Protein AF-A0A9E5THX1-F1 (afdb_monomer_lite)

pLDDT: mean 85.21, std 7.08, range [46.97, 95.38]

Sequence (155 aa):
NDFAYLRYRLPDLQISEFVADAAVGYADCLHPLYDEGVIPVITIRHDKGDQDADTCKLRGYDQHGQPLCAHGYRMLFNGVDYQRLRACWTCRQVCTHQLHPQPEDAACPFRDPNHPLGMTKHIGRAFIHPDGSHHERLARLYPYQSPLWKQHYGA

Structure (mmCIF, N/CA/C/O backbone):
data_AF-A0A9E5THX1-F1
#
_entry.id   AF-A0A9E5THX1-F1
#
loop_
_atom_site.group_PDB
_atom_site.id
_atom_site.type_symbol
_atom_site.label_atom_id
_atom_site.label_alt_id
_atom_site.label_comp_id
_atom_site.label_asym_id
_atom_site.label_entity_id
_atom_site.label_seq_id
_atom_site.pdbx_PDB_ins_code
_atom_site.Cartn_x
_atom_site.Cartn_y
_atom_site.Cartn_z
_atom_site.occupancy
_atom_site.B_iso_or_equiv
_atom_site.auth_seq_id
_atom_site.auth_comp_id
_atom_site.auth_asym_id
_atom_site.auth_atom_id
_atom_site.pdbx_PDB_model_num
ATOM 1 N N . ASN A 1 1 ? -12.687 -6.026 27.054 1.00 55.50 1 ASN A N 1
ATOM 2 C CA . ASN A 1 1 ? -12.557 -4.706 26.400 1.00 55.50 1 ASN A CA 1
ATOM 3 C C . ASN A 1 1 ? -11.723 -4.863 25.146 1.00 55.50 1 ASN A C 1
ATOM 5 O O . ASN A 1 1 ? -10.571 -4.458 25.125 1.00 55.50 1 ASN A O 1
ATOM 9 N N . ASP A 1 2 ? -12.291 -5.501 24.134 1.00 71.50 2 ASP A N 1
ATOM 10 C CA . ASP A 1 2 ? -11.691 -5.658 22.812 1.00 71.50 2 ASP A CA 1
ATOM 11 C C . ASP A 1 2 ? -12.579 -4.970 21.762 1.00 71.50 2 ASP A C 1
ATOM 13 O O . ASP A 1 2 ? -13.608 -4.366 22.087 1.00 71.50 2 ASP A O 1
ATOM 17 N N . PHE A 1 3 ? -12.156 -5.029 20.501 1.00 73.25 3 PHE A N 1
ATOM 18 C CA . PHE A 1 3 ? -12.864 -4.410 19.384 1.00 73.25 3 PHE A CA 1
ATOM 19 C C . PHE A 1 3 ? -14.302 -4.940 19.236 1.00 73.25 3 PHE A C 1
ATOM 21 O O . PHE A 1 3 ? -15.235 -4.163 19.031 1.00 73.25 3 PHE A O 1
ATOM 28 N N . ALA A 1 4 ? -14.500 -6.246 19.439 1.00 75.75 4 ALA A N 1
ATOM 29 C CA . ALA A 1 4 ? -15.816 -6.880 19.394 1.00 75.75 4 ALA A CA 1
ATOM 30 C C . ALA A 1 4 ? -16.756 -6.326 20.479 1.00 75.75 4 ALA A C 1
ATOM 32 O O . ALA A 1 4 ? -17.919 -6.019 20.210 1.00 75.75 4 ALA A O 1
ATOM 33 N N . TYR A 1 5 ? -16.250 -6.119 21.698 1.00 81.62 5 TYR A N 1
ATOM 34 C CA . TYR A 1 5 ? -17.022 -5.507 22.778 1.00 81.62 5 TYR A CA 1
ATOM 35 C C . TYR A 1 5 ? -17.394 -4.043 22.488 1.00 81.62 5 TYR A C 1
ATOM 37 O O . TYR A 1 5 ? -18.508 -3.619 22.802 1.00 81.62 5 TYR A O 1
ATOM 45 N N . LEU A 1 6 ? -16.497 -3.269 21.866 1.00 79.88 6 LEU A N 1
ATOM 46 C CA . LEU A 1 6 ? -16.794 -1.898 21.437 1.00 79.88 6 LEU A CA 1
ATOM 47 C C . LEU A 1 6 ? -17.922 -1.880 20.393 1.00 79.88 6 LEU A C 1
ATOM 49 O O . LEU A 1 6 ? -18.861 -1.095 20.526 1.00 79.88 6 LEU A O 1
ATOM 53 N N . ARG A 1 7 ? -17.881 -2.795 19.419 1.00 80.38 7 ARG A N 1
ATOM 54 C CA . ARG A 1 7 ? -18.934 -2.954 18.407 1.00 80.38 7 ARG A CA 1
ATOM 55 C C . ARG A 1 7 ? -20.277 -3.354 18.981 1.00 80.38 7 ARG A C 1
ATOM 57 O O . ARG A 1 7 ? -21.286 -2.758 18.623 1.00 80.38 7 ARG A O 1
ATOM 64 N N . TYR A 1 8 ? -20.286 -4.289 19.923 1.00 85.06 8 TYR A N 1
ATOM 65 C CA . TYR A 1 8 ? -21.505 -4.663 20.632 1.00 85.06 8 TYR A CA 1
ATOM 66 C C . TYR A 1 8 ? -22.156 -3.462 21.341 1.00 85.06 8 TYR A C 1
ATOM 68 O O . TYR A 1 8 ? -23.377 -3.318 21.346 1.00 85.06 8 TYR A O 1
ATOM 76 N N . ARG A 1 9 ? -21.347 -2.580 21.941 1.00 90.88 9 ARG A N 1
ATOM 77 C CA . ARG A 1 9 ? -21.837 -1.410 22.686 1.00 90.88 9 ARG A CA 1
ATOM 78 C C . ARG A 1 9 ? -22.250 -0.240 21.797 1.00 90.88 9 ARG A C 1
ATOM 80 O O . ARG A 1 9 ? -23.090 0.547 22.226 1.00 90.88 9 ARG A O 1
ATOM 87 N N . LEU A 1 10 ? -21.633 -0.100 20.627 1.00 88.44 10 LEU A N 1
ATOM 88 C CA . LEU A 1 10 ? -21.797 1.030 19.715 1.00 88.44 10 LEU A CA 1
ATOM 89 C C . LEU A 1 10 ? -21.944 0.522 18.268 1.00 88.44 10 LEU A C 1
ATOM 91 O O . LEU A 1 10 ? -21.034 0.713 17.457 1.00 88.44 10 LEU A O 1
ATOM 95 N N . PRO A 1 11 ? -23.069 -0.134 17.928 1.00 84.25 11 PRO A N 1
ATOM 96 C CA . PRO A 1 11 ? -23.235 -0.785 16.627 1.00 84.25 11 PRO A CA 1
ATOM 97 C C . PRO A 1 11 ? -23.161 0.209 15.459 1.00 84.25 11 PRO A C 1
ATOM 99 O O . PRO A 1 11 ? -22.580 -0.108 14.425 1.00 84.25 11 PRO A O 1
ATOM 102 N N . ASP A 1 12 ? -23.651 1.435 15.658 1.00 86.81 12 ASP A N 1
ATOM 103 C CA . ASP A 1 12 ? -23.710 2.468 14.616 1.00 86.81 12 ASP A CA 1
ATOM 104 C C . ASP A 1 12 ? -22.452 3.349 14.535 1.00 86.81 12 ASP A C 1
ATOM 106 O O . ASP A 1 12 ? -22.353 4.218 13.666 1.00 86.81 12 ASP A O 1
ATOM 110 N N . LEU A 1 13 ? -21.478 3.169 15.438 1.00 84.12 13 LEU A N 1
ATOM 111 C CA . LEU A 1 13 ? -20.262 3.981 15.426 1.00 84.12 13 LEU A CA 1
ATOM 112 C C . LEU A 1 13 ? -19.449 3.671 14.169 1.00 84.12 13 LEU A C 1
ATOM 114 O O . LEU A 1 13 ? -18.909 2.581 14.026 1.00 84.12 13 LEU A O 1
ATOM 118 N N . GLN A 1 14 ? -19.286 4.629 13.267 1.00 79.25 14 GLN A N 1
ATOM 119 C CA . GLN A 1 14 ? -18.365 4.443 12.150 1.00 79.25 14 GLN A CA 1
ATOM 120 C C . GLN A 1 14 ? -16.924 4.596 12.637 1.00 79.25 14 GLN A C 1
ATOM 122 O O . GLN A 1 14 ? -16.481 5.689 12.984 1.00 79.25 14 GLN A O 1
ATOM 127 N N . ILE A 1 15 ? -16.199 3.481 12.677 1.00 80.56 15 ILE A N 1
ATOM 128 C CA . ILE A 1 15 ? -14.777 3.458 13.003 1.00 80.56 15 ILE A CA 1
ATOM 129 C C . ILE A 1 15 ? -14.026 3.651 11.688 1.00 80.56 15 ILE A C 1
ATOM 131 O O . ILE A 1 15 ? -14.043 2.773 10.831 1.00 80.56 15 ILE A O 1
ATOM 135 N N . SER A 1 16 ? -13.416 4.820 11.505 1.00 82.19 16 SER A N 1
ATOM 136 C CA . SER A 1 16 ? -12.668 5.134 10.285 1.00 82.19 16 SER A CA 1
ATOM 137 C C . SER A 1 16 ? -11.302 4.457 10.279 1.00 82.19 16 SER A C 1
ATOM 139 O O . SER A 1 16 ? -10.951 3.767 9.326 1.00 82.19 16 SER A O 1
ATOM 141 N N . GLU A 1 17 ? -10.540 4.628 11.357 1.00 85.62 17 GLU A N 1
ATOM 142 C CA . GLU A 1 17 ? -9.151 4.196 11.456 1.00 85.62 17 GLU A CA 1
ATOM 143 C C . GLU A 1 17 ? -8.875 3.478 12.775 1.00 85.62 17 GLU A C 1
ATOM 145 O O . GLU A 1 17 ? -9.408 3.835 13.826 1.00 85.62 17 GLU A O 1
ATOM 150 N N . PHE A 1 18 ? -7.993 2.483 12.718 1.00 86.75 18 PHE A N 1
ATOM 151 C CA . PHE A 1 18 ? -7.480 1.771 13.879 1.00 86.75 18 PHE A CA 1
ATOM 152 C C . PHE A 1 18 ? -5.967 1.965 13.965 1.00 86.75 18 PHE A C 1
ATOM 154 O O . PHE A 1 18 ? -5.226 1.477 13.109 1.00 86.75 18 PHE A O 1
ATOM 161 N N . VAL A 1 19 ? -5.512 2.685 14.992 1.00 88.38 19 VAL A N 1
ATOM 162 C CA . VAL A 1 19 ? -4.092 2.988 15.214 1.00 88.38 19 VAL A CA 1
ATOM 163 C C . VAL A 1 19 ? -3.528 2.039 16.268 1.00 88.38 19 VAL A C 1
ATOM 165 O O . VAL A 1 19 ? -4.059 1.966 17.375 1.00 88.38 19 VAL A O 1
ATOM 168 N N . ALA A 1 20 ? -2.453 1.320 15.942 1.00 87.94 20 ALA A N 1
ATOM 169 C CA . ALA A 1 20 ? -1.753 0.458 16.898 1.00 87.94 20 ALA A CA 1
ATOM 170 C C . ALA A 1 20 ? -0.290 0.207 16.507 1.00 87.94 20 ALA A C 1
ATOM 172 O O . ALA A 1 20 ? 0.134 0.463 15.378 1.00 87.94 20 ALA A O 1
ATOM 173 N N . ASP A 1 21 ? 0.499 -0.322 17.438 1.00 87.88 21 ASP A N 1
ATOM 174 C CA . ASP A 1 21 ? 1.874 -0.733 17.164 1.00 87.88 21 ASP A CA 1
ATOM 175 C C . ASP A 1 21 ? 1.965 -2.107 16.462 1.00 87.88 21 ASP A C 1
ATOM 177 O O . ASP A 1 21 ? 0.967 -2.765 16.158 1.00 87.88 21 ASP A O 1
ATOM 181 N N . ALA A 1 22 ? 3.197 -2.541 16.183 1.00 87.44 22 ALA A N 1
ATOM 182 C CA . ALA A 1 22 ? 3.487 -3.758 15.428 1.00 87.44 22 ALA A CA 1
ATOM 183 C C . ALA A 1 22 ? 2.981 -5.065 16.070 1.00 87.44 22 ALA A C 1
ATOM 185 O O . ALA A 1 22 ? 2.920 -6.082 15.372 1.00 87.44 22 ALA A O 1
ATOM 186 N N . ALA A 1 23 ? 2.605 -5.073 17.353 1.00 85.81 23 ALA A N 1
ATOM 187 C CA . ALA A 1 23 ? 2.025 -6.236 18.023 1.00 85.81 23 ALA A CA 1
ATOM 188 C C . ALA A 1 23 ? 0.696 -6.674 17.387 1.00 85.81 23 ALA A C 1
ATOM 190 O O . ALA A 1 23 ? 0.382 -7.861 17.396 1.00 85.81 23 ALA A O 1
ATOM 191 N N . VAL A 1 24 ? -0.041 -5.746 16.767 1.00 85.62 24 VAL A N 1
ATOM 192 C CA . VAL A 1 24 ? -1.314 -6.010 16.064 1.00 85.62 24 VAL A CA 1
ATOM 193 C C . VAL A 1 24 ? -1.080 -6.381 14.585 1.00 85.62 24 VAL A C 1
ATOM 195 O O . VAL A 1 24 ? -2.013 -6.584 13.820 1.00 85.62 24 VAL A O 1
ATOM 198 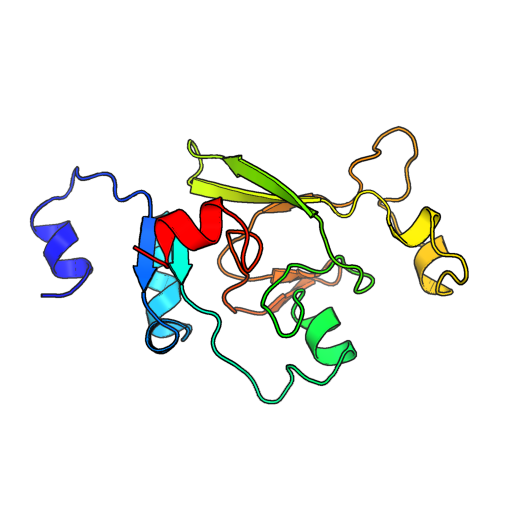N N . GLY A 1 25 ? 0.178 -6.510 14.149 1.00 82.31 25 GLY A N 1
ATOM 199 C CA . GLY A 1 25 ? 0.548 -6.810 12.761 1.00 82.31 25 GLY A CA 1
ATOM 200 C C . GLY A 1 25 ? 0.412 -8.279 12.331 1.00 82.31 25 GLY A C 1
ATOM 201 O O . GLY A 1 25 ? 0.891 -8.623 11.250 1.00 82.31 25 GLY A O 1
ATOM 202 N N . TYR A 1 26 ? -0.173 -9.152 13.159 1.00 84.38 26 TYR A N 1
ATOM 203 C CA . TYR A 1 26 ? -0.436 -10.560 12.829 1.00 84.38 26 TYR A CA 1
ATOM 204 C C . TYR A 1 26 ? -1.789 -10.734 12.130 1.00 84.38 26 TYR A C 1
ATOM 206 O O . TYR A 1 26 ? -2.719 -9.975 12.390 1.00 84.38 26 TYR A O 1
ATOM 214 N N . ALA A 1 27 ? -1.908 -11.754 11.274 1.00 83.44 27 ALA A N 1
ATOM 215 C CA . ALA A 1 27 ? -3.122 -12.033 10.500 1.00 83.44 27 ALA A CA 1
ATOM 216 C C . ALA A 1 27 ? -4.384 -12.087 11.379 1.00 83.44 27 ALA A C 1
ATOM 218 O O . ALA A 1 27 ? -5.333 -11.356 11.107 1.00 83.44 27 ALA A O 1
ATOM 219 N N . ASP A 1 28 ? -4.332 -12.819 12.496 1.00 85.31 28 ASP A N 1
ATOM 220 C CA . ASP A 1 28 ? -5.444 -12.965 13.449 1.00 85.31 28 ASP A CA 1
ATOM 221 C C . ASP A 1 28 ? -5.941 -11.628 14.025 1.00 85.31 28 ASP A C 1
ATOM 223 O O . ASP A 1 28 ? -7.108 -11.491 14.388 1.00 85.31 28 ASP A O 1
ATOM 227 N N . CYS A 1 29 ? -5.067 -10.621 14.105 1.00 84.19 29 CYS A N 1
ATOM 228 C CA . CYS A 1 29 ? -5.425 -9.280 14.558 1.00 84.19 29 CYS A CA 1
ATOM 229 C C . CYS A 1 29 ? -5.891 -8.374 13.411 1.00 84.19 29 CYS A C 1
ATOM 231 O O . CYS A 1 29 ? -6.720 -7.492 13.619 1.00 84.19 29 CYS A O 1
ATOM 233 N N . LEU A 1 30 ? -5.352 -8.572 12.207 1.00 83.31 30 LEU A N 1
ATOM 234 C CA . LEU A 1 30 ? -5.646 -7.752 11.035 1.00 83.31 30 LEU A CA 1
ATOM 235 C C . LEU A 1 30 ? -6.961 -8.139 10.358 1.00 83.31 30 LEU A C 1
ATOM 237 O O . LEU A 1 30 ? -7.680 -7.257 9.891 1.00 83.31 30 LEU A O 1
ATOM 241 N N . HIS A 1 31 ? -7.282 -9.434 10.277 1.00 86.06 31 HIS A N 1
ATOM 242 C CA . HIS A 1 31 ? -8.487 -9.917 9.595 1.00 86.06 31 HIS A CA 1
ATOM 243 C C . HIS A 1 31 ? -9.767 -9.269 10.133 1.00 86.06 31 HIS A C 1
ATOM 245 O O . HIS A 1 31 ? -10.491 -8.718 9.301 1.00 86.06 31 HIS A O 1
ATOM 251 N N . PRO A 1 32 ? -9.997 -9.190 11.463 1.00 85.44 32 PRO A N 1
ATOM 252 C CA . PRO A 1 32 ? -11.181 -8.522 11.997 1.00 85.44 32 PRO A CA 1
ATOM 253 C C . PRO A 1 32 ? -11.263 -7.041 11.611 1.00 85.44 32 PRO A C 1
ATOM 255 O O . PRO A 1 32 ? -12.343 -6.542 11.321 1.00 85.44 32 PRO A O 1
ATOM 258 N N . LEU A 1 33 ? -10.131 -6.329 11.546 1.00 84.12 33 LEU A N 1
ATOM 259 C CA . LEU A 1 33 ? -10.117 -4.919 11.133 1.00 84.12 33 LEU A CA 1
ATOM 260 C C . LEU A 1 33 ? -10.548 -4.759 9.670 1.00 84.12 33 LEU A C 1
ATOM 262 O O . LEU A 1 33 ? -11.301 -3.843 9.343 1.00 84.12 33 LEU A O 1
ATOM 266 N N . TYR A 1 34 ? -10.100 -5.670 8.799 1.00 82.75 34 TYR A N 1
ATOM 267 C CA . TYR A 1 34 ? -10.519 -5.693 7.399 1.00 82.75 34 TYR A CA 1
ATOM 268 C C . TYR A 1 34 ? -11.988 -6.103 7.228 1.00 82.75 34 TYR A C 1
ATOM 270 O O . TYR A 1 34 ? -12.654 -5.538 6.364 1.00 82.75 34 TYR A O 1
ATOM 278 N N . ASP A 1 35 ? -12.490 -7.068 8.008 1.00 85.06 35 ASP A N 1
ATOM 279 C CA . ASP A 1 35 ? -13.912 -7.466 8.006 1.00 85.06 35 ASP A CA 1
ATOM 280 C C . ASP A 1 35 ? -14.827 -6.297 8.393 1.00 85.06 35 ASP A C 1
ATOM 282 O O . ASP A 1 35 ? -15.902 -6.113 7.828 1.00 85.06 35 ASP A O 1
ATOM 286 N N . GLU A 1 36 ? -14.357 -5.462 9.313 1.00 81.25 36 GLU A N 1
ATOM 287 C CA . GLU A 1 36 ? -15.069 -4.294 9.834 1.00 81.25 36 GLU A CA 1
ATOM 288 C C . GLU A 1 36 ? -14.928 -3.052 8.940 1.00 81.25 36 GLU A C 1
ATOM 290 O O . GLU A 1 36 ? -15.458 -1.986 9.260 1.00 81.25 36 GLU A O 1
ATOM 295 N N . GLY A 1 37 ? -14.212 -3.178 7.816 1.00 79.81 37 GLY A N 1
ATOM 296 C CA . GLY A 1 37 ? -13.993 -2.097 6.857 1.00 79.81 37 GLY A CA 1
ATOM 297 C C . GLY A 1 37 ? -13.159 -0.941 7.409 1.00 79.81 37 GLY A C 1
ATOM 298 O O . GLY A 1 37 ? -13.205 0.150 6.850 1.00 79.81 37 GLY A O 1
ATOM 299 N N . VAL A 1 38 ? -12.413 -1.156 8.494 1.00 83.44 38 VAL A N 1
ATOM 300 C CA . VAL A 1 38 ? -11.600 -0.122 9.142 1.00 83.44 38 VAL A CA 1
ATOM 301 C C . VAL A 1 38 ? -10.253 -0.001 8.443 1.00 83.44 38 VAL A C 1
ATOM 303 O O . VAL A 1 38 ? -9.665 -0.985 7.998 1.00 83.44 38 VAL A O 1
ATOM 306 N N . ILE A 1 39 ? -9.718 1.214 8.394 1.00 83.06 39 ILE A N 1
ATOM 307 C CA . ILE A 1 39 ? -8.366 1.489 7.920 1.00 83.06 39 ILE A CA 1
ATOM 308 C C . ILE A 1 39 ? -7.335 1.120 9.011 1.00 83.06 39 ILE A C 1
ATOM 310 O O . ILE A 1 39 ? -7.268 1.816 10.029 1.00 83.06 39 ILE A O 1
ATOM 314 N N . PRO A 1 40 ? -6.465 0.106 8.824 1.00 85.12 40 PRO A N 1
ATOM 315 C CA . PRO A 1 40 ? -5.405 -0.182 9.787 1.00 85.12 40 PRO A CA 1
ATOM 316 C C . PRO A 1 40 ? -4.228 0.795 9.616 1.00 85.12 40 PRO A C 1
ATOM 318 O O . PRO A 1 40 ? -3.453 0.716 8.659 1.00 85.12 40 PRO A O 1
ATOM 321 N N . VAL A 1 41 ? -4.051 1.703 10.576 1.00 87.06 41 VAL A N 1
ATOM 322 C CA . VAL A 1 41 ? -2.884 2.592 10.704 1.00 87.06 41 VAL A CA 1
ATOM 323 C C . VAL A 1 41 ? -1.917 1.974 11.713 1.00 87.06 41 VAL A C 1
ATOM 325 O O . VAL A 1 41 ? -1.731 2.448 12.830 1.00 87.06 41 VAL A O 1
ATOM 328 N N . ILE A 1 42 ? -1.326 0.851 11.317 1.00 85.00 42 ILE A N 1
ATOM 329 C CA . ILE A 1 42 ? -0.534 0.006 12.211 1.00 85.00 42 ILE A CA 1
ATOM 330 C C . ILE A 1 42 ? 0.947 0.058 11.820 1.00 85.00 42 ILE A C 1
ATOM 332 O O . ILE A 1 42 ? 1.295 0.117 10.634 1.00 85.00 42 ILE A O 1
ATOM 336 N N . THR A 1 43 ? 1.847 0.047 12.807 1.00 85.31 43 THR A N 1
ATOM 337 C CA . THR A 1 43 ? 3.281 -0.086 12.514 1.00 85.31 43 THR A CA 1
ATOM 338 C C . THR A 1 43 ? 3.579 -1.436 11.882 1.00 85.31 43 THR A C 1
ATOM 340 O O . THR A 1 43 ? 3.156 -2.484 12.358 1.00 85.31 43 THR A O 1
ATOM 343 N N . ILE A 1 44 ? 4.352 -1.410 10.799 1.00 85.19 44 ILE A N 1
ATOM 344 C CA . ILE A 1 44 ? 4.745 -2.622 10.089 1.00 85.19 44 ILE A CA 1
ATOM 345 C C . ILE A 1 44 ? 5.581 -3.511 11.003 1.00 85.19 44 ILE A C 1
ATOM 347 O O . ILE A 1 44 ? 6.610 -3.094 11.535 1.00 85.19 44 ILE A O 1
ATOM 351 N N . ARG A 1 45 ? 5.148 -4.763 11.133 1.00 85.81 45 ARG A N 1
ATOM 352 C CA . ARG A 1 45 ? 5.939 -5.821 11.748 1.00 85.81 45 ARG A CA 1
ATOM 353 C C . ARG A 1 45 ? 7.049 -6.243 10.790 1.00 85.81 45 ARG A C 1
ATOM 355 O O . ARG A 1 45 ? 6.776 -6.607 9.641 1.00 85.81 45 ARG A O 1
ATOM 362 N N . HIS A 1 46 ? 8.280 -6.227 11.290 1.00 86.81 46 HIS A N 1
ATOM 363 C CA . HIS A 1 46 ? 9.428 -6.757 10.567 1.00 86.81 46 HIS A CA 1
ATOM 364 C C . HIS A 1 46 ? 9.308 -8.261 10.339 1.00 86.81 46 HIS A C 1
ATOM 366 O O . HIS A 1 46 ? 8.780 -9.003 11.170 1.00 86.81 46 HIS A O 1
ATOM 372 N N . ASP A 1 47 ? 9.828 -8.706 9.207 1.00 86.50 47 ASP A N 1
ATOM 373 C CA . ASP A 1 47 ? 9.888 -10.110 8.834 1.00 86.50 47 ASP A CA 1
ATOM 374 C C . ASP A 1 47 ? 11.280 -10.482 8.344 1.00 86.50 47 ASP A C 1
ATOM 376 O O . ASP A 1 47 ? 12.021 -9.647 7.827 1.00 86.50 47 ASP A O 1
ATOM 380 N N . LYS A 1 48 ? 11.634 -11.757 8.502 1.00 89.25 48 LYS A N 1
ATOM 381 C CA . LYS A 1 48 ? 12.961 -12.259 8.134 1.00 89.25 48 LYS A CA 1
ATOM 382 C C . LYS A 1 48 ? 13.262 -12.057 6.644 1.00 89.25 48 LYS A C 1
ATOM 384 O O . LYS A 1 48 ? 14.421 -11.863 6.298 1.00 89.25 48 LYS A O 1
ATOM 389 N N . GLY A 1 49 ? 12.236 -12.056 5.790 1.00 88.69 49 GLY A N 1
ATOM 390 C CA . GLY A 1 49 ? 12.351 -11.812 4.354 1.00 88.69 49 GLY A CA 1
ATOM 391 C C . GLY A 1 49 ? 12.390 -10.337 3.948 1.00 88.69 49 GLY A C 1
ATOM 392 O O . GLY A 1 49 ? 12.425 -10.052 2.758 1.00 88.69 49 GLY A O 1
ATOM 393 N N . ASP A 1 50 ? 12.374 -9.380 4.886 1.00 90.25 50 ASP A N 1
ATOM 394 C CA . ASP A 1 50 ? 12.415 -7.944 4.558 1.00 90.25 50 ASP A CA 1
ATOM 395 C C . ASP A 1 50 ? 13.684 -7.544 3.783 1.00 90.25 50 ASP A C 1
ATOM 397 O O . ASP A 1 50 ? 13.644 -6.603 3.000 1.00 90.25 50 ASP A O 1
ATOM 401 N N . GLN A 1 51 ? 14.800 -8.250 3.984 1.00 91.69 51 GLN A N 1
ATOM 402 C CA . GLN A 1 51 ? 16.068 -7.964 3.300 1.00 91.69 51 GLN A CA 1
ATOM 403 C C . GLN A 1 51 ? 16.177 -8.618 1.916 1.00 91.69 51 GLN A C 1
ATOM 405 O O . GLN A 1 51 ? 17.095 -8.301 1.163 1.00 91.69 51 GLN A O 1
ATOM 410 N N . ASP A 1 52 ? 15.262 -9.529 1.580 1.00 93.44 52 ASP A N 1
ATOM 411 C CA . ASP A 1 52 ? 15.261 -10.226 0.301 1.00 93.44 52 ASP A CA 1
ATOM 412 C C . ASP A 1 52 ? 14.327 -9.522 -0.692 1.00 93.44 52 ASP A C 1
ATOM 414 O O . ASP A 1 52 ? 13.115 -9.407 -0.478 1.00 93.44 52 ASP A O 1
ATOM 418 N N . ALA A 1 53 ? 14.904 -9.013 -1.782 1.00 90.81 53 ALA A N 1
ATOM 419 C CA . ALA A 1 53 ? 14.177 -8.215 -2.764 1.00 90.81 53 ALA A CA 1
ATOM 420 C C . ALA A 1 53 ? 13.111 -9.037 -3.498 1.00 90.81 53 ALA A C 1
ATOM 422 O O . ALA A 1 53 ? 12.022 -8.519 -3.754 1.00 90.81 53 ALA A O 1
ATOM 423 N N . ASP A 1 54 ? 13.385 -10.312 -3.774 1.00 90.44 54 ASP A N 1
ATOM 424 C CA . ASP A 1 54 ? 12.444 -11.205 -4.449 1.00 90.44 54 ASP A CA 1
ATOM 425 C C . ASP A 1 54 ? 11.270 -11.564 -3.539 1.00 90.44 54 ASP A C 1
ATOM 427 O O . ASP A 1 54 ? 10.118 -11.490 -3.965 1.00 90.44 54 ASP A O 1
ATOM 431 N N . THR A 1 55 ? 11.518 -11.819 -2.253 1.00 89.44 55 THR A N 1
ATOM 432 C CA . THR A 1 55 ? 10.465 -11.968 -1.240 1.00 89.44 55 THR A CA 1
ATOM 433 C C . THR A 1 55 ? 9.637 -10.689 -1.109 1.00 89.44 55 THR A C 1
ATOM 435 O O . THR A 1 55 ? 8.410 -10.751 -1.021 1.00 89.44 55 THR A O 1
ATOM 438 N N . CYS A 1 56 ? 10.264 -9.507 -1.135 1.00 89.94 56 CYS A N 1
ATOM 439 C CA . CYS A 1 56 ? 9.554 -8.223 -1.128 1.00 89.94 56 CYS A CA 1
ATOM 440 C C . CYS A 1 56 ? 8.713 -7.997 -2.394 1.00 89.94 56 CYS A C 1
ATOM 442 O O . CYS A 1 56 ? 7.583 -7.503 -2.324 1.00 89.94 56 CYS A O 1
ATOM 444 N N . LYS A 1 57 ? 9.235 -8.383 -3.560 1.00 88.88 57 LYS A N 1
ATOM 445 C CA . LYS A 1 57 ? 8.504 -8.349 -4.828 1.00 88.88 57 LYS A CA 1
ATOM 446 C C . LYS A 1 57 ? 7.305 -9.288 -4.755 1.00 88.88 57 LYS A C 1
ATOM 448 O O . LYS A 1 57 ? 6.197 -8.816 -4.983 1.00 88.88 57 LYS A O 1
ATOM 453 N N . LEU A 1 58 ? 7.511 -10.541 -4.343 1.00 85.81 58 LEU A N 1
ATOM 454 C CA . LEU A 1 58 ? 6.497 -11.593 -4.199 1.00 85.81 58 LEU A CA 1
ATOM 455 C C . LEU A 1 58 ? 5.452 -11.309 -3.115 1.00 85.81 58 LEU A C 1
ATOM 457 O O . LEU A 1 58 ? 4.373 -11.863 -3.157 1.00 85.81 58 LEU A O 1
ATOM 461 N N . ARG A 1 59 ? 5.726 -10.472 -2.118 1.00 84.62 59 ARG A N 1
ATOM 462 C CA . ARG A 1 59 ? 4.690 -10.050 -1.154 1.00 84.62 59 ARG A CA 1
ATOM 463 C C . ARG A 1 59 ? 3.995 -8.748 -1.558 1.00 84.62 59 ARG A C 1
ATOM 465 O O . ARG A 1 59 ? 2.973 -8.393 -0.978 1.00 84.62 59 ARG A O 1
ATOM 472 N N . GLY A 1 60 ? 4.566 -8.008 -2.511 1.00 87.56 60 GLY A N 1
ATOM 473 C CA . GLY A 1 60 ? 4.009 -6.769 -3.051 1.00 87.56 60 GLY A CA 1
ATOM 474 C C . GLY A 1 60 ? 4.279 -5.494 -2.246 1.00 87.56 60 GLY A C 1
ATOM 475 O O . GLY A 1 60 ? 3.628 -4.481 -2.511 1.00 87.56 60 GLY A O 1
ATOM 476 N N . TYR A 1 61 ? 5.214 -5.502 -1.295 1.00 89.69 61 TYR A N 1
ATOM 477 C CA . TYR A 1 61 ? 5.661 -4.315 -0.553 1.00 89.69 61 TYR A CA 1
ATOM 478 C C . TYR A 1 61 ? 7.113 -4.476 -0.079 1.00 89.69 61 TYR A C 1
ATOM 480 O O . TYR A 1 61 ? 7.579 -5.590 0.136 1.00 89.69 61 TYR A O 1
ATOM 488 N N . ASP A 1 62 ? 7.841 -3.377 0.111 1.00 90.44 62 ASP A N 1
ATOM 489 C CA . ASP A 1 62 ? 9.235 -3.410 0.572 1.00 90.44 62 ASP A CA 1
ATOM 490 C C . ASP A 1 62 ? 9.360 -3.578 2.095 1.00 90.44 62 ASP A C 1
ATOM 492 O O . ASP A 1 62 ? 8.363 -3.666 2.813 1.00 90.44 62 ASP A O 1
ATOM 496 N N . GLN A 1 63 ? 10.588 -3.624 2.613 1.00 87.62 63 GLN A N 1
ATOM 497 C CA . GLN A 1 63 ? 10.903 -3.727 4.048 1.00 87.62 63 GLN A CA 1
ATOM 498 C C . GLN A 1 63 ? 10.254 -2.659 4.943 1.00 87.62 63 GLN A C 1
ATOM 500 O O . GLN A 1 63 ? 10.118 -2.854 6.148 1.00 87.62 63 GLN A O 1
ATOM 505 N N . HIS A 1 64 ? 9.847 -1.523 4.376 1.00 86.50 64 HIS A N 1
ATOM 506 C CA . HIS A 1 64 ? 9.158 -0.464 5.101 1.00 86.50 64 HIS A CA 1
ATOM 507 C C . HIS A 1 64 ? 7.639 -0.568 4.958 1.00 86.50 64 HIS A C 1
ATOM 509 O O . HIS A 1 64 ? 6.936 0.292 5.477 1.00 86.50 64 HIS A O 1
ATOM 515 N N . GLY A 1 65 ? 7.120 -1.594 4.282 1.00 85.75 65 GLY A N 1
ATOM 516 C CA . GLY A 1 65 ? 5.703 -1.756 3.978 1.00 85.75 65 GLY A CA 1
ATOM 517 C C . GLY A 1 65 ? 5.215 -0.849 2.852 1.00 85.75 65 GLY A C 1
ATOM 518 O O . GLY A 1 65 ? 4.005 -0.705 2.696 1.00 85.75 65 GLY A O 1
ATOM 519 N N . GLN A 1 66 ? 6.104 -0.219 2.077 1.00 90.44 66 GLN A N 1
ATOM 520 C CA . GLN A 1 66 ? 5.688 0.568 0.919 1.00 90.44 66 GLN A CA 1
ATOM 521 C C . GLN A 1 66 ? 5.274 -0.373 -0.218 1.00 90.44 66 GLN A C 1
ATOM 523 O O . GLN A 1 66 ? 6.076 -1.228 -0.597 1.00 90.44 66 GLN A O 1
ATOM 528 N N . PRO A 1 67 ? 4.072 -0.222 -0.803 1.00 92.00 67 PRO A N 1
ATOM 529 C CA . PRO A 1 67 ? 3.641 -1.067 -1.910 1.00 92.00 67 PRO A CA 1
ATOM 530 C C . PRO A 1 67 ? 4.610 -1.025 -3.094 1.00 92.00 67 PRO A C 1
ATOM 532 O O . PRO A 1 67 ? 5.087 0.041 -3.491 1.00 92.00 67 PRO A O 1
ATOM 535 N N . LEU A 1 68 ? 4.867 -2.190 -3.680 1.00 92.06 68 LEU A N 1
ATOM 536 C CA . LEU A 1 68 ? 5.655 -2.379 -4.899 1.00 92.06 68 LEU A CA 1
ATOM 537 C C . LEU A 1 68 ? 4.729 -2.782 -6.042 1.00 92.06 68 LEU A C 1
ATOM 539 O O . LEU A 1 68 ? 3.743 -3.451 -5.783 1.00 92.06 68 LEU A O 1
ATOM 543 N N . CYS A 1 69 ? 4.997 -2.437 -7.299 1.00 90.62 69 CYS A N 1
ATOM 544 C CA . CYS A 1 69 ? 4.257 -2.992 -8.438 1.00 90.62 69 CYS A CA 1
ATOM 545 C C . CYS A 1 69 ? 4.676 -4.452 -8.712 1.00 90.62 69 CYS A C 1
ATOM 547 O O . CYS A 1 69 ? 5.590 -4.966 -8.073 1.00 90.62 69 CYS A O 1
ATOM 549 N N . ALA A 1 70 ? 4.041 -5.122 -9.680 1.00 85.69 70 ALA A N 1
ATOM 550 C CA . ALA A 1 70 ? 4.369 -6.512 -10.032 1.00 85.69 70 ALA A CA 1
ATOM 551 C C . ALA A 1 70 ? 5.844 -6.731 -10.444 1.00 85.69 70 ALA A C 1
ATOM 553 O O . ALA A 1 70 ? 6.374 -7.827 -10.294 1.00 85.69 70 ALA A O 1
ATOM 554 N N . HIS A 1 71 ? 6.525 -5.679 -10.906 1.00 88.62 71 HIS A N 1
ATOM 555 C CA . HIS A 1 71 ? 7.945 -5.716 -11.272 1.00 88.62 71 HIS A CA 1
ATOM 556 C C . HIS A 1 71 ? 8.887 -5.367 -10.106 1.00 88.62 71 HIS A C 1
ATOM 558 O O . HIS A 1 71 ? 10.098 -5.457 -10.259 1.00 88.62 71 HIS A O 1
ATOM 564 N N . GLY A 1 72 ? 8.358 -5.010 -8.930 1.00 90.69 72 GLY A N 1
ATOM 565 C CA . GLY A 1 72 ? 9.154 -4.660 -7.749 1.00 90.69 72 GLY A CA 1
ATOM 566 C C . GLY A 1 72 ? 9.446 -3.164 -7.587 1.00 90.69 72 GLY A C 1
ATOM 567 O O . GLY A 1 72 ? 10.099 -2.776 -6.623 1.00 90.69 72 GLY A O 1
ATOM 568 N N . TYR A 1 73 ? 8.944 -2.291 -8.469 1.00 92.81 73 TYR A N 1
ATOM 569 C CA . TYR A 1 73 ? 9.123 -0.841 -8.316 1.00 92.81 73 TYR A CA 1
ATOM 570 C C . TYR A 1 73 ? 8.208 -0.258 -7.248 1.00 92.81 73 TYR A C 1
ATOM 572 O O . TYR A 1 73 ? 7.012 -0.548 -7.216 1.00 92.81 73 TYR A O 1
ATOM 580 N N . ARG A 1 74 ? 8.753 0.639 -6.423 1.00 93.31 74 ARG A N 1
ATOM 581 C CA . ARG A 1 74 ? 7.989 1.378 -5.415 1.00 93.31 74 ARG A CA 1
ATOM 582 C C . ARG A 1 74 ? 6.838 2.153 -6.042 1.00 93.31 74 ARG A C 1
ATOM 584 O O . ARG A 1 74 ? 7.021 2.922 -6.982 1.00 93.31 74 ARG A O 1
ATOM 591 N N . MET A 1 75 ? 5.654 1.974 -5.475 1.00 94.62 75 MET A N 1
ATOM 592 C CA . MET A 1 75 ? 4.469 2.734 -5.838 1.00 94.62 75 MET A CA 1
ATOM 593 C C . MET A 1 75 ? 4.403 4.033 -5.040 1.00 94.62 75 MET A C 1
ATOM 595 O O . MET A 1 75 ? 4.934 4.145 -3.932 1.00 94.62 75 MET A O 1
ATOM 599 N N . LEU A 1 76 ? 3.716 5.014 -5.608 1.00 93.81 76 LEU A N 1
ATOM 600 C CA . LEU A 1 76 ? 3.485 6.324 -5.028 1.00 93.81 76 LEU A CA 1
ATOM 601 C C . LEU A 1 76 ? 2.076 6.404 -4.459 1.00 93.81 76 LEU A C 1
ATOM 603 O O . LEU A 1 76 ? 1.108 6.000 -5.105 1.00 93.81 76 LEU A O 1
ATOM 607 N N . PHE A 1 77 ? 1.970 6.959 -3.259 1.00 93.75 77 PHE A N 1
ATOM 608 C CA . PHE A 1 77 ? 0.691 7.206 -2.613 1.00 93.75 77 PHE A CA 1
ATOM 609 C C . PHE A 1 77 ? -0.131 8.214 -3.419 1.00 93.75 77 PHE A C 1
ATOM 611 O O . PHE A 1 77 ? 0.375 9.258 -3.830 1.00 93.75 77 PHE A O 1
ATOM 618 N N . ASN A 1 78 ? -1.399 7.884 -3.638 1.00 93.94 78 ASN A N 1
ATOM 619 C CA . ASN A 1 78 ? -2.347 8.653 -4.438 1.00 93.94 78 ASN A CA 1
ATOM 620 C C . ASN A 1 78 ? -3.566 9.118 -3.618 1.00 93.94 78 ASN A C 1
ATOM 622 O O . ASN A 1 78 ? -4.546 9.589 -4.186 1.00 93.94 78 ASN A O 1
ATOM 626 N N . GLY A 1 79 ? -3.507 8.991 -2.289 1.00 91.62 79 GLY A N 1
ATOM 627 C CA . GLY A 1 79 ? -4.548 9.456 -1.375 1.00 91.62 79 GLY A CA 1
ATOM 628 C C . GLY A 1 79 ? -5.350 8.335 -0.719 1.00 91.62 79 GLY A C 1
ATOM 629 O O . GLY A 1 79 ? -5.185 7.150 -1.023 1.00 91.62 79 GLY A O 1
ATOM 630 N N . VAL A 1 80 ? -6.227 8.740 0.198 1.00 87.81 80 VAL A N 1
ATOM 631 C CA . VAL A 1 80 ? -7.209 7.866 0.847 1.00 87.81 80 VAL A CA 1
ATOM 632 C C . VAL A 1 80 ? -8.583 8.126 0.246 1.00 87.81 80 VAL A C 1
ATOM 634 O O . VAL A 1 80 ? -9.036 9.263 0.144 1.00 87.81 80 VAL A O 1
ATOM 637 N N . ASP A 1 81 ? -9.250 7.048 -0.135 1.00 86.62 81 ASP A N 1
ATOM 638 C CA . ASP A 1 81 ? -10.665 7.019 -0.469 1.00 86.62 81 ASP A CA 1
ATOM 639 C C . ASP A 1 81 ? -11.435 6.793 0.838 1.00 86.62 81 ASP A C 1
ATOM 641 O O . ASP A 1 81 ? -11.642 5.654 1.251 1.00 86.62 81 ASP A O 1
ATOM 645 N N . TYR A 1 82 ? -11.790 7.883 1.529 1.00 80.88 82 TYR A N 1
ATOM 646 C CA . TYR A 1 82 ? -12.484 7.833 2.826 1.00 80.88 82 TYR A CA 1
ATOM 647 C C . TYR A 1 82 ? -13.915 7.293 2.725 1.00 80.88 82 TYR A C 1
ATOM 649 O O . TYR A 1 82 ? -14.455 6.827 3.721 1.00 80.88 82 TYR A O 1
ATOM 657 N N . GLN A 1 83 ? -14.524 7.310 1.535 1.00 81.81 83 GLN A N 1
ATOM 658 C CA . GLN A 1 83 ? -15.840 6.702 1.328 1.00 81.81 83 GLN A CA 1
ATOM 659 C C . GLN A 1 83 ? -15.762 5.174 1.358 1.00 81.81 83 GLN A C 1
ATOM 661 O O . GLN A 1 83 ? -16.691 4.519 1.820 1.00 81.81 83 GLN A O 1
ATOM 666 N N . ARG A 1 84 ? -14.660 4.606 0.854 1.00 80.69 84 ARG A N 1
ATOM 667 C CA . ARG A 1 84 ? -14.425 3.153 0.802 1.00 80.69 84 ARG A CA 1
ATOM 668 C C . ARG A 1 84 ? -13.345 2.676 1.771 1.00 80.69 84 ARG A C 1
ATOM 670 O O . ARG A 1 84 ? -12.917 1.531 1.663 1.00 80.69 84 ARG A O 1
ATOM 677 N N . LEU A 1 85 ? -12.886 3.566 2.649 1.00 80.25 85 LEU A N 1
ATOM 678 C CA . LEU A 1 85 ? -11.897 3.326 3.697 1.00 80.25 85 LEU A CA 1
ATOM 679 C C . LEU A 1 85 ? -10.648 2.572 3.203 1.00 80.25 85 LEU A C 1
ATOM 681 O O . LEU A 1 85 ? -10.249 1.542 3.738 1.00 80.25 85 LEU A O 1
ATOM 685 N N . ARG A 1 86 ? -10.013 3.089 2.142 1.00 82.00 86 ARG A N 1
ATOM 686 C CA . ARG A 1 86 ? -8.849 2.443 1.504 1.00 82.00 86 ARG A CA 1
ATOM 687 C C . ARG A 1 86 ? -7.832 3.446 0.970 1.00 82.00 86 ARG A C 1
ATOM 689 O O . ARG A 1 86 ? -8.199 4.478 0.414 1.00 82.00 86 ARG A O 1
ATOM 696 N N . ALA A 1 87 ? -6.544 3.121 1.066 1.00 87.69 87 ALA A N 1
ATOM 697 C CA . ALA A 1 87 ? -5.486 3.912 0.437 1.00 87.69 87 ALA A CA 1
ATOM 698 C C . ALA A 1 87 ? -5.210 3.457 -0.992 1.00 87.69 87 ALA A C 1
ATOM 700 O O . ALA A 1 87 ? -5.114 2.259 -1.263 1.00 87.69 87 ALA A O 1
ATOM 701 N N . CYS A 1 88 ? -5.035 4.426 -1.885 1.00 92.06 88 CYS A N 1
ATOM 702 C CA . CYS A 1 88 ? -4.707 4.226 -3.285 1.00 92.06 88 CYS A CA 1
ATOM 703 C C . CYS A 1 88 ? -3.215 4.482 -3.529 1.00 92.06 88 CYS A C 1
ATOM 705 O O . CYS A 1 88 ? -2.653 5.472 -3.061 1.00 92.06 88 CYS A O 1
ATOM 707 N N . TRP A 1 89 ? -2.580 3.598 -4.291 1.00 93.94 89 TRP A N 1
ATOM 708 C CA . TRP A 1 89 ? -1.173 3.656 -4.674 1.00 93.94 89 TRP A CA 1
ATOM 709 C C . TRP A 1 89 ? -1.041 3.441 -6.178 1.00 93.94 89 TRP A C 1
ATOM 711 O O . TRP A 1 89 ? -1.743 2.612 -6.748 1.00 93.94 89 TRP A O 1
ATOM 721 N N . THR A 1 90 ? -0.131 4.158 -6.833 1.00 95.38 90 THR A N 1
ATOM 722 C CA . THR A 1 90 ? 0.055 4.111 -8.295 1.00 95.38 90 THR A CA 1
ATOM 723 C C . THR A 1 90 ? 1.523 3.916 -8.647 1.00 95.38 90 THR A C 1
ATOM 725 O O . THR A 1 90 ? 2.395 4.478 -7.988 1.00 95.38 90 THR A O 1
ATOM 728 N N . CYS A 1 91 ? 1.835 3.107 -9.661 1.00 94.00 91 CYS A N 1
ATOM 729 C CA . CYS A 1 91 ? 3.233 2.886 -10.048 1.00 94.00 91 CYS A CA 1
ATOM 730 C C . CYS A 1 91 ? 3.794 3.987 -10.955 1.00 94.00 91 CYS A C 1
ATOM 732 O O . CYS A 1 91 ? 5.005 4.035 -11.134 1.00 94.00 91 CYS A O 1
ATOM 734 N N . ARG A 1 92 ? 2.937 4.832 -11.550 1.00 93.69 92 ARG A N 1
ATOM 735 C CA . ARG A 1 92 ? 3.304 5.913 -12.486 1.00 93.69 92 ARG A CA 1
ATOM 736 C C . ARG A 1 92 ? 4.287 5.489 -13.576 1.00 93.69 92 ARG A C 1
ATOM 738 O O . ARG A 1 92 ? 5.161 6.253 -13.967 1.00 93.69 92 ARG A O 1
ATOM 745 N N . GLN A 1 93 ? 4.170 4.233 -14.000 1.00 92.94 93 GLN A N 1
ATOM 746 C CA . GLN A 1 93 ? 5.009 3.631 -15.028 1.00 92.94 93 GLN A CA 1
ATOM 747 C C . GLN A 1 93 ? 6.515 3.800 -14.780 1.00 92.94 93 GLN A C 1
ATOM 749 O O . GLN A 1 93 ? 7.272 3.930 -15.725 1.00 92.94 93 GLN A O 1
ATOM 754 N N . VAL A 1 94 ? 6.986 3.756 -13.527 1.00 92.75 94 VAL A N 1
ATOM 755 C CA . VAL A 1 94 ? 8.413 3.962 -13.183 1.00 92.75 94 VAL A CA 1
ATOM 756 C C . VAL A 1 94 ? 9.388 3.133 -14.044 1.00 92.75 94 VAL A C 1
ATOM 758 O O . VAL A 1 94 ? 10.493 3.596 -14.323 1.00 92.75 94 VAL A O 1
ATOM 761 N N . CYS A 1 95 ? 8.969 1.953 -14.516 1.00 91.94 95 CYS A N 1
ATOM 762 C CA . CYS A 1 95 ? 9.710 1.097 -15.450 1.00 91.94 95 CYS A CA 1
ATOM 763 C C . CYS A 1 95 ? 10.008 1.730 -16.831 1.00 91.94 95 CYS A C 1
ATOM 765 O O . CYS A 1 95 ? 11.000 1.372 -17.457 1.00 91.94 95 CYS A O 1
ATOM 767 N N . THR A 1 96 ? 9.212 2.688 -17.325 1.00 90.69 96 THR A N 1
ATOM 768 C CA . THR A 1 96 ? 9.477 3.396 -18.600 1.00 90.69 96 THR A CA 1
ATOM 769 C C . THR A 1 96 ? 10.592 4.429 -18.482 1.00 90.69 96 THR A C 1
ATOM 771 O O . THR A 1 96 ? 11.158 4.834 -19.494 1.00 90.69 96 THR A O 1
ATOM 774 N N . HIS A 1 97 ? 10.893 4.858 -17.257 1.00 88.31 97 HIS A N 1
ATOM 775 C CA . HIS A 1 97 ? 11.826 5.938 -16.959 1.00 88.31 97 HIS A CA 1
ATOM 776 C C . HIS A 1 97 ? 13.152 5.432 -16.374 1.00 88.31 97 HIS A C 1
ATOM 778 O O . HIS A 1 97 ? 14.001 6.238 -15.997 1.00 88.31 97 HIS A O 1
ATOM 784 N N . GLN A 1 98 ? 13.338 4.111 -16.266 1.00 87.38 98 GLN A N 1
ATOM 785 C CA . GLN A 1 98 ? 14.585 3.537 -15.767 1.00 87.38 98 GLN A CA 1
ATOM 786 C C . GLN A 1 98 ? 15.716 3.739 -16.773 1.00 87.38 98 GLN A C 1
ATOM 788 O O . GLN A 1 98 ? 15.558 3.472 -17.961 1.00 87.38 98 GLN A O 1
ATOM 793 N N . LEU A 1 99 ? 16.885 4.147 -16.272 1.00 86.19 99 LEU A N 1
ATOM 794 C CA . LEU A 1 99 ? 18.110 4.210 -17.073 1.00 86.19 99 LEU A CA 1
ATOM 795 C C . LEU A 1 99 ? 18.545 2.810 -17.540 1.00 86.19 99 LEU A C 1
ATOM 797 O O . LEU A 1 99 ? 19.059 2.643 -18.643 1.00 86.19 99 LEU A O 1
ATOM 801 N N . HIS A 1 100 ? 18.298 1.809 -16.693 1.00 85.75 100 HIS A N 1
ATOM 802 C CA . HIS A 1 100 ? 18.577 0.399 -16.942 1.00 85.75 100 HIS A CA 1
ATOM 803 C C . HIS A 1 100 ? 17.307 -0.414 -16.649 1.00 85.75 100 HIS A C 1
ATOM 805 O O . HIS A 1 100 ? 17.160 -0.925 -15.536 1.00 85.75 100 HIS A O 1
ATOM 811 N N . PRO A 1 101 ? 16.343 -0.463 -17.589 1.00 83.31 101 PRO A N 1
ATOM 812 C CA . PRO A 1 101 ? 15.124 -1.240 -1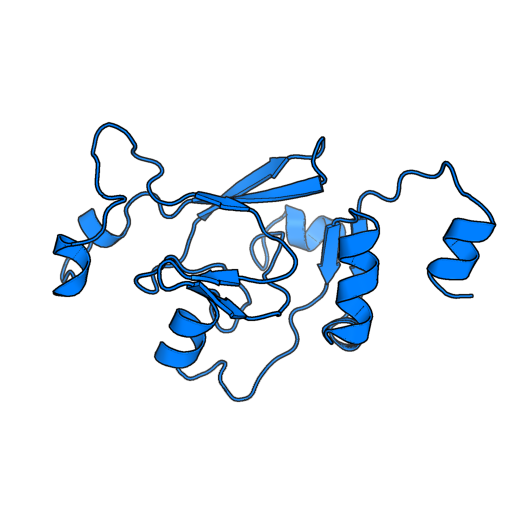7.403 1.00 83.31 101 PRO A CA 1
ATOM 813 C C . PRO A 1 101 ? 15.453 -2.732 -17.353 1.00 83.31 101 PRO A C 1
ATOM 815 O O . PRO A 1 101 ? 16.350 -3.206 -18.058 1.00 83.31 101 PRO A O 1
ATOM 818 N N . GLN A 1 102 ? 14.716 -3.471 -16.530 1.00 87.38 102 GLN A N 1
ATOM 819 C CA . GLN A 1 102 ? 14.823 -4.923 -16.500 1.00 87.38 102 GLN A CA 1
ATOM 820 C C . GLN A 1 102 ? 14.166 -5.517 -17.757 1.00 87.38 102 GLN A C 1
ATOM 822 O O . GLN A 1 102 ? 13.215 -4.928 -18.283 1.00 87.38 102 GLN A O 1
ATOM 827 N N . PRO A 1 103 ? 14.619 -6.679 -18.261 1.00 87.31 103 PRO A N 1
ATOM 828 C CA . PRO A 1 103 ? 14.017 -7.301 -19.440 1.00 87.31 103 PRO A CA 1
ATOM 829 C C . PRO A 1 103 ? 12.500 -7.508 -19.316 1.00 87.31 103 PRO A C 1
ATOM 831 O O . PRO A 1 103 ? 11.768 -7.289 -20.283 1.00 87.31 103 PRO A O 1
ATOM 834 N N . GLU A 1 104 ? 12.000 -7.860 -18.126 1.00 86.19 104 GLU A N 1
ATOM 835 C CA . GLU A 1 104 ? 10.567 -8.047 -17.884 1.00 86.19 104 GLU A CA 1
ATOM 836 C C . GLU A 1 104 ? 9.734 -6.761 -18.005 1.00 86.19 104 GLU A C 1
ATOM 838 O O . GLU A 1 104 ? 8.522 -6.837 -18.218 1.00 86.19 104 GLU A O 1
ATOM 843 N N . ASP A 1 105 ? 10.348 -5.579 -17.918 1.00 89.50 105 ASP A N 1
ATOM 844 C CA . ASP A 1 105 ? 9.636 -4.301 -17.988 1.00 89.50 105 ASP A CA 1
ATOM 845 C C . ASP A 1 105 ? 9.008 -4.066 -19.356 1.00 89.50 105 ASP A C 1
ATOM 847 O O . ASP A 1 105 ? 8.013 -3.349 -19.468 1.00 89.50 105 ASP A O 1
ATOM 851 N N . ALA A 1 106 ?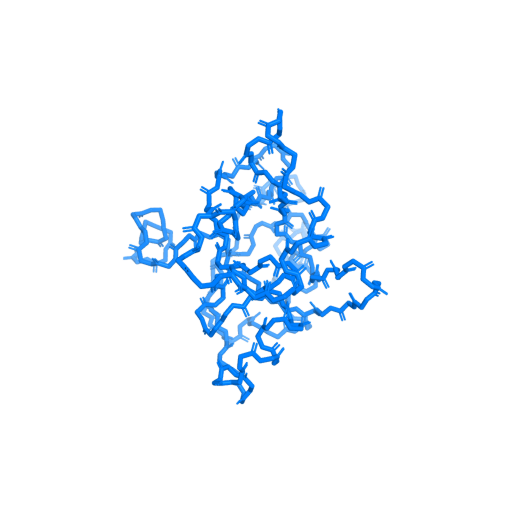 9.591 -4.626 -20.417 1.00 86.69 106 ALA A N 1
ATOM 852 C CA . ALA A 1 106 ? 9.066 -4.496 -21.772 1.00 86.69 106 ALA A CA 1
ATOM 853 C C . ALA A 1 106 ? 7.681 -5.149 -21.918 1.00 86.69 106 ALA A C 1
ATOM 855 O O . ALA A 1 106 ? 6.860 -4.666 -22.693 1.00 86.69 106 ALA A O 1
ATOM 856 N N . ALA A 1 107 ? 7.407 -6.198 -21.138 1.00 88.31 107 ALA A N 1
ATOM 857 C CA . ALA A 1 107 ? 6.136 -6.918 -21.143 1.00 88.31 107 ALA A CA 1
ATOM 858 C C . ALA A 1 107 ? 5.115 -6.368 -20.127 1.00 88.31 107 ALA A C 1
ATOM 860 O O . ALA A 1 107 ? 4.026 -6.923 -19.990 1.00 88.31 107 ALA A O 1
ATOM 861 N N . CYS A 1 108 ? 5.445 -5.293 -19.401 1.00 90.19 108 CYS A N 1
ATOM 862 C CA . CYS A 1 108 ? 4.560 -4.722 -18.389 1.00 90.19 108 CYS A CA 1
ATOM 863 C C . CYS A 1 108 ? 3.261 -4.187 -19.031 1.00 90.19 108 CYS A C 1
ATOM 865 O O . CYS A 1 108 ? 3.316 -3.224 -19.804 1.00 90.19 108 CYS A O 1
ATOM 867 N N . PRO A 1 109 ? 2.076 -4.717 -18.665 1.00 90.19 109 PRO A N 1
ATOM 868 C CA . PRO A 1 109 ? 0.804 -4.318 -19.278 1.00 90.19 109 PRO A CA 1
ATOM 869 C C . PRO A 1 109 ? 0.359 -2.907 -18.867 1.00 90.19 109 PRO A C 1
ATOM 871 O O . PRO A 1 109 ? -0.589 -2.361 -19.419 1.00 90.19 109 PRO A O 1
ATOM 874 N N . PHE A 1 110 ? 1.039 -2.299 -17.893 1.00 92.25 110 PHE A N 1
ATOM 875 C CA . PHE A 1 110 ? 0.699 -0.990 -17.340 1.00 92.25 110 PHE A CA 1
ATOM 876 C C . PHE A 1 110 ? 1.518 0.163 -17.942 1.00 92.25 110 PHE A C 1
ATOM 878 O O . PHE A 1 110 ? 1.528 1.249 -17.369 1.00 92.25 110 PHE A O 1
ATOM 885 N N . ARG A 1 111 ? 2.220 -0.057 -19.064 1.00 90.50 111 ARG A N 1
ATOM 886 C CA . ARG A 1 111 ? 3.039 0.952 -19.771 1.00 90.50 111 ARG A CA 1
ATOM 887 C C . ARG A 1 111 ? 2.285 1.719 -20.864 1.00 90.50 111 ARG A C 1
ATOM 889 O O . ARG A 1 111 ? 2.913 2.300 -21.744 1.00 90.50 111 ARG A O 1
ATOM 896 N N . ASP A 1 112 ? 0.955 1.705 -20.841 1.00 89.69 112 ASP A N 1
ATOM 897 C CA . ASP A 1 112 ? 0.151 2.440 -21.820 1.00 89.69 112 ASP A CA 1
ATOM 898 C C . ASP A 1 112 ? 0.300 3.959 -21.605 1.00 89.69 112 ASP A C 1
ATOM 900 O O . ASP A 1 112 ? -0.126 4.459 -20.560 1.00 89.69 112 ASP A O 1
ATOM 904 N N . PRO A 1 113 ? 0.859 4.725 -22.559 1.00 89.62 113 PRO A N 1
ATOM 905 C CA . PRO A 1 113 ? 1.045 6.168 -22.406 1.00 89.62 113 PRO A CA 1
ATOM 906 C C . PRO A 1 113 ? -0.268 6.944 -22.204 1.00 89.62 113 PRO A C 1
ATOM 908 O O . PRO A 1 113 ? -0.240 8.029 -21.626 1.00 89.62 113 PRO A O 1
ATOM 911 N N . ASN A 1 114 ? -1.420 6.394 -22.607 1.00 93.31 114 ASN A N 1
ATOM 912 C CA . ASN A 1 114 ? -2.732 7.000 -22.351 1.00 93.31 114 ASN A CA 1
ATOM 913 C C . ASN A 1 114 ? -3.208 6.816 -20.898 1.00 93.31 114 ASN A C 1
ATOM 915 O O . ASN A 1 114 ? -4.137 7.492 -20.461 1.00 93.31 114 ASN A O 1
ATOM 919 N N . HIS A 1 115 ? -2.559 5.936 -20.131 1.00 91.19 115 HIS A N 1
ATOM 920 C CA . HIS A 1 115 ? -2.874 5.629 -18.736 1.00 91.19 115 HIS A CA 1
ATOM 921 C C . HIS A 1 115 ? -1.648 5.864 -17.831 1.00 91.19 115 HIS A C 1
ATOM 923 O O . HIS A 1 115 ? -1.096 4.918 -17.260 1.00 91.19 115 HIS A O 1
ATOM 929 N N . PRO A 1 116 ? -1.218 7.126 -17.631 1.00 90.38 116 PRO A N 1
ATOM 930 C CA . PRO A 1 116 ? 0.078 7.471 -17.027 1.00 90.38 116 PRO A CA 1
ATOM 931 C C . PRO A 1 116 ? 0.231 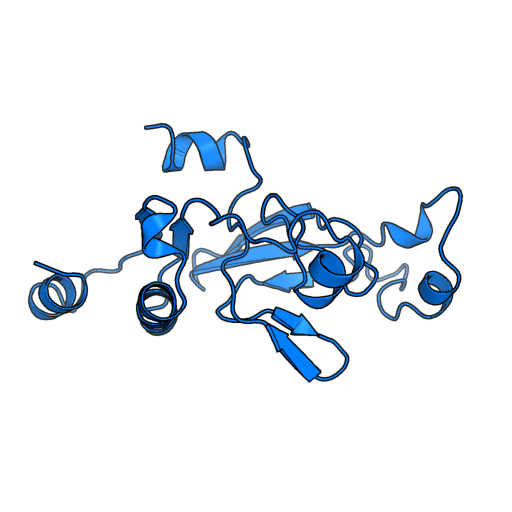7.052 -15.557 1.00 90.38 116 PRO A C 1
ATOM 933 O O . PRO A 1 116 ? 1.343 6.979 -15.041 1.00 90.38 116 PRO A O 1
ATOM 936 N N . LEU A 1 117 ? -0.869 6.750 -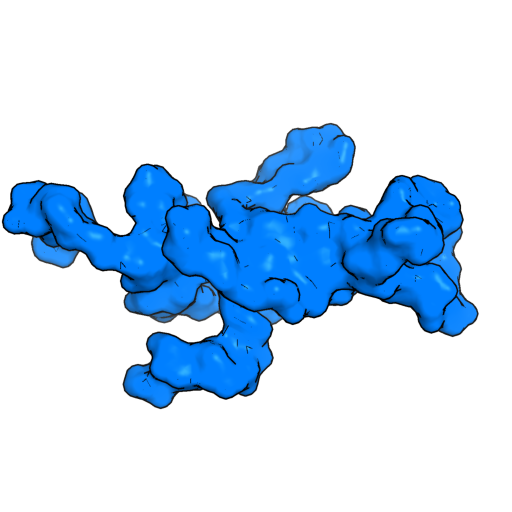14.862 1.00 92.44 117 LEU A N 1
ATOM 937 C CA . LEU A 1 117 ? -0.828 6.211 -13.497 1.00 92.44 117 LEU A CA 1
ATOM 938 C C . LEU A 1 117 ? -0.301 4.766 -13.452 1.00 92.44 117 LEU A C 1
ATOM 940 O O . LEU A 1 117 ? 0.210 4.332 -12.415 1.00 92.44 117 LEU A O 1
ATOM 944 N N . GLY A 1 118 ? -0.378 4.045 -14.573 1.00 93.38 118 GLY A N 1
ATOM 945 C CA . GLY A 1 118 ? -0.004 2.643 -14.680 1.00 93.38 118 GLY A CA 1
ATOM 946 C C . GLY A 1 118 ? -0.841 1.758 -13.757 1.00 93.38 118 GLY A C 1
ATOM 947 O O . GLY A 1 118 ? -2.060 1.894 -13.666 1.00 93.38 118 GLY A O 1
ATOM 948 N N . MET A 1 119 ? -0.178 0.838 -13.057 1.00 92.19 119 MET A N 1
ATOM 949 C CA . MET A 1 119 ? -0.818 -0.040 -12.084 1.00 92.19 119 MET A CA 1
ATOM 950 C C . MET A 1 119 ? -1.319 0.779 -10.895 1.00 92.19 119 MET A C 1
ATOM 952 O O . MET A 1 119 ? -0.524 1.443 -10.225 1.00 92.19 119 MET A O 1
ATOM 956 N N . THR A 1 120 ? -2.607 0.652 -10.588 1.00 92.12 120 THR A N 1
ATOM 957 C CA . THR A 1 120 ? -3.222 1.187 -9.371 1.00 92.12 120 THR A CA 1
ATOM 958 C C . THR A 1 120 ? -3.496 0.051 -8.393 1.00 92.12 120 THR A C 1
ATOM 960 O O . THR A 1 120 ? -4.029 -0.989 -8.776 1.00 92.12 120 THR A O 1
ATOM 963 N N . LYS A 1 121 ? -3.157 0.250 -7.121 1.00 88.81 121 LYS A N 1
ATOM 964 C CA . LYS A 1 121 ? -3.442 -0.677 -6.028 1.00 88.81 121 LYS A CA 1
ATOM 965 C C . LYS A 1 121 ? -4.218 0.022 -4.931 1.00 88.81 121 LY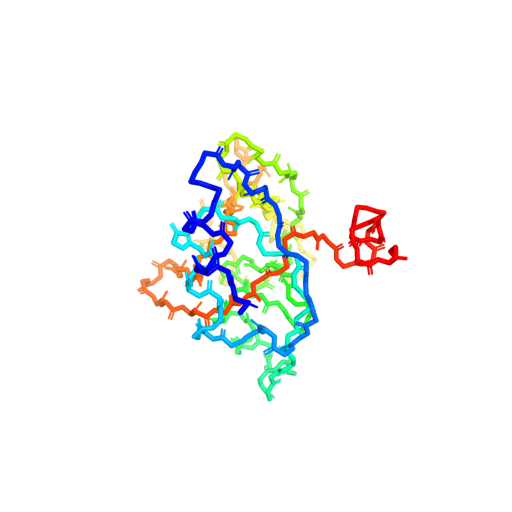S A C 1
ATOM 967 O O . LYS A 1 121 ? -3.869 1.128 -4.528 1.00 88.81 121 LYS A O 1
ATOM 972 N N . HIS A 1 122 ? -5.224 -0.667 -4.413 1.00 88.62 122 HIS A N 1
ATOM 973 C CA . HIS A 1 122 ? -5.860 -0.301 -3.157 1.00 88.62 122 HIS A CA 1
ATOM 974 C C . HIS A 1 122 ? -5.337 -1.236 -2.071 1.00 88.62 122 HIS A C 1
ATOM 976 O O . HIS A 1 122 ? -5.287 -2.446 -2.293 1.00 88.62 122 HIS A O 1
ATOM 982 N N . ILE A 1 123 ? -4.927 -0.692 -0.925 1.00 82.44 123 ILE A N 1
ATOM 983 C CA . ILE A 1 123 ? -4.536 -1.528 0.215 1.00 82.44 123 ILE A CA 1
ATOM 984 C C . ILE A 1 123 ? -5.763 -2.296 0.708 1.00 82.44 123 ILE A C 1
ATOM 986 O O . ILE A 1 123 ? -6.827 -1.709 0.894 1.00 82.44 123 ILE A O 1
ATOM 990 N N . GLY A 1 124 ? -5.600 -3.600 0.907 1.00 79.94 124 GLY A N 1
ATOM 991 C CA . GLY A 1 124 ? -6.622 -4.508 1.417 1.00 79.94 124 GLY A CA 1
ATOM 992 C C . GLY A 1 124 ? -5.984 -5.629 2.236 1.00 79.94 124 GLY A C 1
ATOM 993 O O . GLY A 1 124 ? -4.818 -5.526 2.612 1.00 79.94 124 GLY A O 1
ATOM 994 N N . ARG A 1 125 ? -6.746 -6.698 2.496 1.00 81.50 125 ARG A N 1
ATOM 995 C CA . ARG A 1 125 ? -6.329 -7.831 3.346 1.00 81.50 125 ARG A CA 1
ATOM 996 C C . ARG A 1 125 ? -5.078 -8.553 2.856 1.00 81.50 125 ARG A C 1
ATOM 998 O O . ARG A 1 125 ? -4.219 -8.929 3.647 1.00 81.50 125 ARG A O 1
ATOM 1005 N N . ALA A 1 126 ? -5.008 -8.769 1.551 1.00 77.19 126 ALA A N 1
ATOM 1006 C CA . ALA A 1 126 ? -3.935 -9.504 0.915 1.00 77.19 126 ALA A CA 1
ATOM 1007 C C . ALA A 1 126 ? -3.468 -8.752 -0.318 1.00 77.19 126 ALA A C 1
ATOM 1009 O O . ALA A 1 126 ? -4.265 -8.110 -1.012 1.00 77.19 126 ALA A O 1
ATOM 1010 N N . PHE A 1 127 ? -2.183 -8.884 -0.622 1.00 72.62 127 PHE A N 1
ATOM 1011 C CA . PHE A 1 127 ? -1.713 -8.549 -1.945 1.00 72.62 127 PHE A CA 1
ATOM 1012 C C . PHE A 1 127 ? -2.016 -9.704 -2.904 1.00 72.62 127 PHE A C 1
ATOM 1014 O O . PHE A 1 127 ? -1.640 -10.840 -2.629 1.00 72.62 127 PHE A O 1
ATOM 1021 N N . ILE A 1 128 ? -2.716 -9.398 -3.999 1.00 77.12 128 ILE A N 1
ATOM 1022 C CA . ILE A 1 128 ? -3.012 -10.351 -5.072 1.00 77.12 128 ILE A CA 1
ATOM 1023 C C . ILE A 1 128 ? -2.097 -10.027 -6.245 1.00 77.12 128 ILE A C 1
ATOM 1025 O O . ILE A 1 128 ? -2.161 -8.930 -6.815 1.00 77.12 128 ILE A O 1
ATOM 1029 N N . HIS A 1 129 ? -1.236 -10.971 -6.592 1.00 71.88 129 HIS A N 1
ATOM 1030 C CA . HIS A 1 129 ? -0.363 -10.850 -7.745 1.00 71.88 129 HIS A CA 1
ATOM 1031 C C . HIS A 1 129 ? -1.115 -11.073 -9.059 1.00 71.88 129 HIS A C 1
ATOM 1033 O O . HIS A 1 129 ? -2.148 -11.742 -9.079 1.00 71.88 129 HIS A O 1
ATOM 1039 N N . PRO A 1 130 ? -0.585 -10.563 -10.188 1.00 71.88 130 PRO A N 1
ATOM 1040 C CA . PRO A 1 130 ? -1.131 -10.880 -11.507 1.00 71.88 130 PRO A CA 1
ATOM 1041 C C . PRO A 1 130 ? -1.164 -12.382 -11.834 1.00 71.88 130 PRO A C 1
ATOM 1043 O O . PRO A 1 130 ? -1.977 -12.789 -12.656 1.00 71.88 130 PRO A O 1
ATOM 1046 N N . ASP A 1 131 ? -0.306 -13.193 -11.206 1.00 73.25 131 ASP A N 1
ATOM 1047 C CA . ASP A 1 131 ? -0.285 -14.657 -11.345 1.00 73.25 131 ASP A CA 1
ATOM 1048 C C . ASP A 1 131 ? -1.312 -15.379 -10.446 1.00 73.25 131 ASP A C 1
ATOM 1050 O O . ASP A 1 131 ? -1.438 -16.600 -10.512 1.00 73.25 131 ASP A O 1
ATOM 1054 N N . GLY A 1 132 ? -2.064 -14.635 -9.628 1.00 72.69 132 GLY A N 1
ATOM 1055 C CA . GLY A 1 132 ? -3.058 -15.171 -8.705 1.00 72.69 132 GLY A CA 1
ATOM 1056 C C . GLY A 1 132 ? -2.505 -15.606 -7.348 1.00 72.69 132 GLY A C 1
ATOM 1057 O O . GLY A 1 132 ? -3.265 -16.165 -6.563 1.00 72.69 132 GLY A O 1
ATOM 1058 N N . SER A 1 133 ? -1.229 -15.370 -7.026 1.00 74.06 133 SER A N 1
ATOM 1059 C CA . SER A 1 133 ? -0.732 -15.592 -5.665 1.00 74.06 133 SER A CA 1
ATOM 1060 C C . SER A 1 133 ? -1.312 -14.561 -4.686 1.00 74.06 133 SER A C 1
ATOM 1062 O O . SER A 1 133 ? -1.581 -13.408 -5.043 1.00 74.06 133 SER A O 1
ATOM 1064 N N . HIS A 1 134 ? -1.529 -14.984 -3.437 1.00 78.06 134 HIS A N 1
ATOM 1065 C CA . HIS A 1 134 ? -2.119 -14.163 -2.379 1.00 78.06 134 HIS A CA 1
ATOM 1066 C C . HIS A 1 134 ? -1.185 -14.106 -1.171 1.00 78.06 134 HIS A C 1
ATOM 1068 O O . HIS A 1 134 ? -0.847 -15.135 -0.590 1.00 78.06 134 HIS A O 1
ATOM 1074 N N . HIS A 1 135 ? -0.808 -12.897 -0.760 1.00 76.19 135 HIS A N 1
ATOM 1075 C CA . HIS A 1 135 ? 0.075 -12.676 0.383 1.00 76.19 135 HIS A CA 1
ATOM 1076 C C . HIS A 1 135 ? -0.609 -11.784 1.415 1.00 76.19 135 HIS A C 1
ATOM 1078 O O . HIS A 1 135 ? -0.725 -10.568 1.243 1.00 76.19 135 HIS A O 1
ATOM 1084 N N . GLU A 1 136 ? -1.081 -12.403 2.495 1.00 76.75 136 GLU A N 1
ATOM 1085 C CA . GLU A 1 136 ? -1.715 -11.715 3.616 1.00 76.75 136 GLU A CA 1
ATOM 1086 C C . GLU A 1 136 ? -0.663 -11.069 4.510 1.00 76.75 136 GLU A C 1
ATOM 1088 O O . GLU A 1 136 ? 0.030 -11.732 5.284 1.00 76.75 136 GLU A O 1
ATOM 1093 N N . ARG A 1 137 ? -0.527 -9.750 4.388 1.00 71.94 137 ARG A N 1
ATOM 1094 C CA . ARG A 1 137 ? 0.262 -8.936 5.306 1.00 71.94 137 ARG A CA 1
ATOM 1095 C C . ARG A 1 137 ? -0.131 -7.475 5.189 1.00 71.94 137 ARG A C 1
ATOM 1097 O O . ARG A 1 137 ? -0.474 -6.989 4.114 1.00 71.94 137 ARG A O 1
ATOM 1104 N N . LEU A 1 138 ? -0.005 -6.770 6.307 1.00 72.81 138 LEU A N 1
ATOM 1105 C CA . LEU A 1 138 ? -0.183 -5.333 6.375 1.00 72.81 138 LEU A CA 1
ATOM 1106 C C . LEU A 1 138 ? 0.812 -4.614 5.451 1.00 72.81 138 LEU A C 1
ATOM 1108 O O . LEU A 1 138 ? 2.018 -4.616 5.701 1.00 72.81 138 LEU A O 1
ATOM 1112 N N . ALA A 1 139 ? 0.294 -3.957 4.418 1.00 78.88 139 ALA A N 1
ATOM 1113 C CA . ALA A 1 139 ? 0.998 -2.895 3.711 1.00 78.88 139 ALA A CA 1
ATOM 1114 C C . ALA A 1 139 ? 0.757 -1.555 4.420 1.00 78.88 139 ALA A C 1
ATOM 1116 O O . ALA A 1 139 ? -0.263 -1.365 5.088 1.00 78.88 139 ALA A O 1
ATOM 1117 N N . ARG A 1 140 ? 1.671 -0.593 4.261 1.00 82.06 140 ARG A N 1
ATOM 1118 C CA . ARG A 1 140 ? 1.456 0.747 4.804 1.00 82.06 140 ARG A CA 1
ATOM 1119 C C . ARG A 1 140 ? 0.310 1.426 4.084 1.00 82.06 140 ARG A C 1
ATOM 1121 O O . ARG A 1 140 ? 0.295 1.545 2.861 1.00 82.06 140 ARG A O 1
ATOM 1128 N N . LEU A 1 141 ? -0.593 1.964 4.887 1.00 84.38 141 LEU A N 1
ATOM 1129 C CA . LEU A 1 141 ? -1.643 2.827 4.396 1.00 84.38 141 LEU A CA 1
ATOM 1130 C C . LEU A 1 141 ? -1.095 4.202 3.982 1.00 84.38 141 LEU A C 1
ATOM 1132 O O . LEU A 1 141 ? -1.295 4.637 2.850 1.00 84.38 141 LEU A O 1
ATOM 1136 N N . TYR A 1 142 ? -0.378 4.857 4.897 1.00 87.75 142 TYR A N 1
ATOM 1137 C CA . TYR A 1 142 ? 0.262 6.151 4.678 1.00 87.75 142 TYR A CA 1
ATOM 1138 C C . TYR A 1 142 ? 1.747 5.977 4.339 1.00 87.75 142 TYR A C 1
ATOM 1140 O O . TYR A 1 142 ? 2.400 5.100 4.916 1.00 87.75 142 TYR A O 1
ATOM 1148 N N . PRO A 1 143 ? 2.330 6.828 3.472 1.00 87.81 143 PRO A N 1
ATOM 1149 C CA . PRO A 1 143 ? 3.768 6.804 3.241 1.00 87.81 143 PRO A CA 1
ATOM 1150 C C . PRO A 1 143 ? 4.528 6.982 4.554 1.00 87.81 143 PRO A C 1
ATOM 1152 O O . PRO A 1 143 ? 4.207 7.863 5.357 1.00 87.81 143 PRO A O 1
ATOM 1155 N N . TYR A 1 144 ? 5.547 6.150 4.762 1.00 83.62 144 TYR A N 1
ATOM 1156 C CA . TYR A 1 144 ? 6.367 6.203 5.965 1.00 83.62 144 TYR A CA 1
ATOM 1157 C C . TYR A 1 144 ? 6.965 7.603 6.157 1.00 83.62 144 TYR A C 1
ATOM 1159 O O . TYR A 1 144 ? 7.411 8.224 5.195 1.00 83.62 144 TYR A O 1
ATOM 1167 N N . GLN A 1 145 ? 6.936 8.111 7.393 1.00 83.19 145 GLN A N 1
ATOM 1168 C CA . GLN A 1 145 ? 7.428 9.446 7.769 1.00 83.19 145 GLN A CA 1
ATOM 1169 C C . GLN A 1 145 ? 6.759 10.641 7.063 1.00 83.19 145 GLN A C 1
ATOM 1171 O O . GLN A 1 145 ? 7.179 11.781 7.289 1.00 83.19 145 GLN A O 1
ATOM 1176 N N . SER A 1 146 ? 5.704 10.427 6.269 1.00 86.19 146 SER A N 1
ATOM 1177 C CA . SER A 1 146 ? 4.910 11.527 5.716 1.00 86.19 146 SER A CA 1
ATOM 1178 C C . SER A 1 146 ? 4.246 12.351 6.829 1.00 86.19 146 SER A C 1
ATOM 1180 O O . SER A 1 146 ? 4.025 11.826 7.924 1.00 86.19 146 SER A O 1
ATOM 1182 N N . PRO A 1 147 ? 3.892 13.625 6.572 1.00 89.44 147 PRO A N 1
ATOM 1183 C CA . PRO A 1 147 ? 3.135 14.431 7.530 1.00 89.44 147 PRO A CA 1
ATOM 1184 C C . PRO A 1 147 ? 1.849 13.741 8.001 1.00 89.44 147 PRO A C 1
ATOM 1186 O O . PRO A 1 147 ? 1.602 13.698 9.200 1.00 89.44 147 PRO A O 1
ATOM 1189 N N . LEU A 1 148 ? 1.107 13.110 7.080 1.00 86.12 148 LEU A N 1
ATOM 1190 C CA . LEU A 1 148 ? -0.066 12.287 7.398 1.00 86.12 148 LEU A CA 1
ATOM 1191 C C . LEU A 1 148 ? 0.303 11.137 8.340 1.00 86.12 148 LEU A C 1
ATOM 1193 O O . LEU A 1 148 ? -0.271 11.007 9.410 1.00 86.12 148 LEU A O 1
ATOM 1197 N N . TRP A 1 149 ? 1.324 10.339 8.020 1.00 82.81 149 TRP A N 1
ATOM 1198 C CA . TRP A 1 149 ? 1.730 9.253 8.917 1.00 82.81 149 TRP A CA 1
ATOM 1199 C C . TRP A 1 149 ? 2.098 9.756 10.324 1.00 82.81 149 TRP A C 1
ATOM 1201 O O . TRP A 1 149 ? 1.687 9.161 11.317 1.00 82.81 149 TRP A O 1
ATOM 1211 N N . LYS A 1 150 ? 2.826 10.875 10.419 1.00 86.00 150 LYS A N 1
ATOM 1212 C CA . LYS A 1 150 ? 3.213 11.480 11.703 1.00 86.00 150 LYS A CA 1
ATOM 1213 C C . LYS A 1 150 ? 2.019 12.033 12.481 1.00 86.00 150 LYS A C 1
ATOM 1215 O O . LYS A 1 150 ? 2.012 11.905 13.693 1.00 86.00 150 LYS A O 1
ATOM 1220 N N . GLN A 1 151 ? 1.023 12.611 11.815 1.00 86.94 151 GLN A N 1
ATOM 1221 C CA . GLN A 1 151 ? -0.179 13.128 12.473 1.00 86.94 151 GLN A CA 1
ATOM 1222 C C . GLN A 1 151 ? -0.997 12.013 13.135 1.00 86.94 151 GLN A C 1
ATOM 1224 O O . GLN A 1 151 ? -1.555 12.221 14.205 1.00 86.94 151 GLN A O 1
ATOM 1229 N N . HIS A 1 152 ? -1.063 10.842 12.501 1.00 82.50 152 HIS A N 1
ATOM 1230 C CA . HIS A 1 152 ? -1.862 9.726 13.001 1.00 82.50 152 HIS A CA 1
ATOM 1231 C C . HIS A 1 152 ? -1.098 8.839 13.994 1.00 82.50 152 HIS A C 1
ATOM 1233 O O . HIS A 1 152 ? -1.706 8.292 14.906 1.00 82.50 152 HIS A O 1
ATOM 1239 N N . TYR A 1 153 ? 0.219 8.678 13.820 1.00 74.62 153 TYR A N 1
ATOM 1240 C CA . TYR A 1 153 ? 1.034 7.767 14.635 1.00 74.62 153 TYR A CA 1
ATOM 1241 C C . TYR A 1 153 ? 1.943 8.472 15.657 1.00 74.62 153 TYR A C 1
ATOM 1243 O O . TYR A 1 153 ? 2.350 7.868 16.640 1.00 74.62 153 TYR A O 1
ATOM 1251 N N . GLY A 1 154 ? 2.334 9.720 15.396 1.00 61.28 154 GLY A N 1
ATOM 1252 C CA . GLY A 1 154 ? 3.271 10.492 16.220 1.00 61.28 154 GLY A CA 1
ATOM 1253 C C . GLY A 1 154 ? 2.612 11.472 17.192 1.00 61.28 154 GLY A C 1
ATOM 1254 O O . GLY A 1 154 ? 3.329 12.313 17.733 1.00 61.28 154 GLY A O 1
ATOM 1255 N N . ALA A 1 155 ? 1.286 11.401 17.351 1.00 46.97 155 ALA A N 1
ATOM 1256 C CA . ALA A 1 155 ? 0.537 12.110 18.388 1.00 46.97 155 ALA A CA 1
ATOM 1257 C C . ALA A 1 155 ? 0.607 11.364 19.727 1.00 46.97 155 ALA A C 1
ATOM 1259 O O . ALA A 1 155 ? 0.612 10.112 19.700 1.00 46.97 155 ALA A O 1
#

Radius of gyration: 16.66 Å; chains: 1; bounding box: 42×30×49 Å

Secondary structure (DSSP, 8-state):
--HHHHHHH-TT----EEEE-GGG-SHHHHHHHHHTT-EEEEPPPP-GGGG-HHHHHHHTB-TT--BB-TTSPBPEEEEEETTTTEEEEE-TTGGGG-SS--GGGGG-TT--TT-TT-SEEE--SEEE-TTS-EEE----SSPTT-HHHHHHH--

Foldseek 3Di:
DDPVVVCVVCVPDDAAEDEEECVCFDLVNVVVCQVSLHAYLYQFDADPCLPPQVVCLLQQHHRRLFGAANVSHGWAWPDAPSVSSWTKTFRQLVQVVDPDHDPCSVVQPQNPPVRRSGDMDIDHQWDQHPVGDTHGGDHHRDPPPDPVSCVRHVD